Protein AF-A0A3S4IJG8-F1 (afdb_monomer_lite)

Structure (mmCIF, N/CA/C/O backbone):
data_AF-A0A3S4IJG8-F1
#
_entry.id   AF-A0A3S4IJG8-F1
#
loop_
_atom_site.group_PDB
_atom_site.id
_atom_site.type_symbol
_atom_site.label_atom_id
_atom_site.label_alt_id
_atom_site.label_comp_id
_atom_site.label_asym_id
_atom_site.label_entity_id
_atom_site.label_seq_id
_atom_site.pdbx_PDB_ins_code
_atom_site.Cartn_x
_atom_site.Cartn_y
_atom_site.Cartn_z
_atom_site.occupancy
_atom_site.B_iso_or_equiv
_atom_site.auth_seq_id
_atom_site.auth_comp_id
_atom_site.auth_asym_id
_atom_site.auth_atom_id
_atom_site.pdbx_PDB_model_num
ATOM 1 N N . MET A 1 1 ? -40.759 46.976 65.452 1.00 38.56 1 MET A N 1
ATOM 2 C CA . MET A 1 1 ? -39.706 46.634 64.475 1.00 38.56 1 MET A CA 1
ATOM 3 C C . MET A 1 1 ? -39.870 45.163 64.144 1.00 38.56 1 MET A C 1
ATOM 5 O O . MET A 1 1 ? -39.701 44.338 65.031 1.00 38.56 1 MET A O 1
ATOM 9 N N . THR A 1 2 ? -40.337 44.854 62.939 1.00 48.56 2 THR A N 1
ATOM 10 C CA . THR A 1 2 ? -40.521 43.489 62.426 1.00 48.56 2 THR A CA 1
ATOM 11 C C . THR A 1 2 ? -39.231 43.049 61.743 1.00 48.56 2 THR A C 1
ATOM 13 O O . THR A 1 2 ? -38.655 43.816 60.980 1.00 48.56 2 THR A O 1
ATOM 16 N N . VAL A 1 3 ? -38.746 41.854 62.076 1.00 58.44 3 VAL A N 1
ATOM 17 C CA . VAL A 1 3 ? -37.542 41.266 61.478 1.00 58.44 3 VAL A CA 1
ATOM 18 C C . VAL A 1 3 ? -37.984 40.430 60.281 1.00 58.44 3 VAL A C 1
ATOM 20 O O . VAL A 1 3 ? -38.671 39.424 60.453 1.00 58.44 3 VAL A O 1
ATOM 23 N N . ASP A 1 4 ? -37.616 40.870 59.081 1.00 48.78 4 ASP A N 1
ATOM 24 C CA . ASP A 1 4 ? -37.878 40.162 57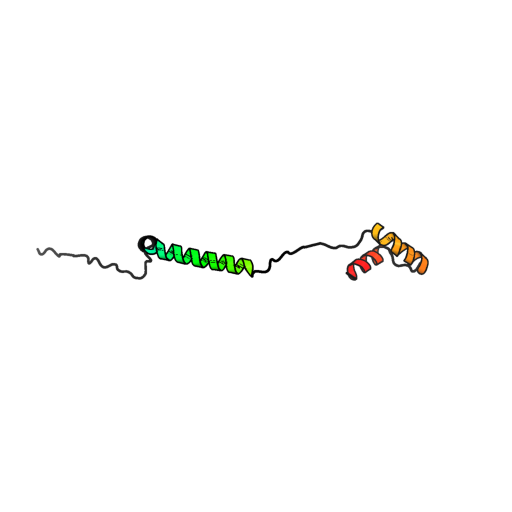.832 1.00 48.78 4 ASP A CA 1
ATOM 25 C C . ASP A 1 4 ? -37.019 38.892 57.751 1.00 48.78 4 ASP A C 1
ATOM 27 O O . ASP A 1 4 ? -35.789 38.926 57.824 1.00 48.78 4 ASP A O 1
ATOM 31 N N . SER A 1 5 ? -37.680 37.744 57.615 1.00 51.12 5 SER A N 1
ATOM 32 C CA . SER A 1 5 ? -37.047 36.434 57.470 1.00 51.12 5 SER A CA 1
ATOM 33 C C . SER A 1 5 ? -36.767 36.156 55.995 1.00 51.12 5 SER A C 1
ATOM 35 O O . SER A 1 5 ? -37.576 35.568 55.282 1.00 51.12 5 SER A O 1
ATOM 37 N N . ASN A 1 6 ? -35.591 36.576 55.527 1.00 53.81 6 ASN A N 1
ATOM 38 C CA . ASN A 1 6 ? -35.119 36.247 54.186 1.00 53.81 6 ASN A CA 1
ATOM 39 C C . ASN A 1 6 ? -34.599 34.800 54.166 1.00 53.81 6 ASN A C 1
ATOM 41 O O . ASN A 1 6 ? -33.414 34.531 54.358 1.00 53.81 6 ASN A O 1
ATOM 45 N N . THR A 1 7 ? -35.516 33.851 53.997 1.00 53.62 7 THR A N 1
ATOM 46 C CA . THR A 1 7 ? -35.182 32.461 53.681 1.00 53.62 7 THR A CA 1
ATOM 47 C C . THR A 1 7 ? -34.803 32.401 52.207 1.00 53.62 7 THR A C 1
ATOM 49 O O . THR A 1 7 ? -35.651 32.277 51.327 1.00 53.62 7 THR A O 1
ATOM 52 N N . SER A 1 8 ? -33.505 32.535 51.932 1.00 48.91 8 SER A N 1
ATOM 53 C CA . SER A 1 8 ? -32.930 32.288 50.615 1.00 48.91 8 SER A CA 1
ATOM 54 C C . SER A 1 8 ? -33.197 30.834 50.230 1.00 48.91 8 SER A C 1
ATOM 56 O O . SER A 1 8 ? -32.594 29.886 50.732 1.00 48.91 8 SER A O 1
ATOM 58 N N . SER A 1 9 ? -34.177 30.671 49.352 1.00 53.28 9 SER A N 1
ATOM 59 C CA . SER A 1 9 ? -34.583 29.418 48.742 1.00 53.28 9 SER A CA 1
ATOM 60 C C . SER A 1 9 ? -33.385 28.726 48.096 1.00 53.28 9 SER A C 1
ATOM 62 O O . SER A 1 9 ? -32.921 29.124 47.028 1.00 53.28 9 SER A O 1
ATOM 64 N N . GLY A 1 10 ? -32.910 27.657 48.732 1.00 55.69 10 GLY A N 1
ATOM 65 C CA . GLY A 1 10 ? -32.089 26.653 48.076 1.00 55.69 10 GLY A CA 1
ATOM 66 C C . GLY A 1 10 ? -32.908 25.978 46.980 1.00 55.69 10 GLY A C 1
ATOM 67 O O . GLY A 1 10 ? -33.795 25.177 47.274 1.00 55.69 10 GLY A O 1
ATOM 68 N N . ARG A 1 11 ? -32.644 26.323 45.717 1.00 55.19 11 ARG A N 1
ATOM 69 C CA . ARG A 1 11 ? -33.140 25.576 44.554 1.00 55.19 11 ARG A CA 1
ATOM 70 C C . ARG A 1 11 ? -32.369 25.934 43.277 1.00 55.19 11 ARG A C 1
ATOM 72 O O . ARG A 1 11 ? -32.960 26.363 42.297 1.00 55.19 11 ARG A O 1
ATOM 79 N N . GLY A 1 12 ? -31.054 25.744 43.290 1.00 46.81 12 GLY A N 1
ATOM 80 C CA . GLY A 1 12 ? -30.249 25.724 42.066 1.00 46.81 12 GLY A CA 1
ATOM 81 C C . GLY A 1 12 ? -30.197 24.308 41.499 1.00 46.81 12 GLY A C 1
ATOM 82 O O . GLY A 1 12 ? -29.195 23.628 41.661 1.00 46.81 12 GLY A O 1
ATOM 83 N N . ASN A 1 13 ? -31.295 23.839 40.904 1.00 58.12 13 ASN A N 1
ATOM 84 C CA . ASN A 1 13 ? -31.241 22.736 39.942 1.00 58.12 13 ASN A CA 1
ATOM 85 C C . ASN A 1 13 ? -31.120 23.385 38.561 1.00 58.12 13 ASN A C 1
ATOM 87 O O . ASN A 1 13 ? -32.105 23.428 37.827 1.00 58.12 13 ASN A O 1
ATOM 91 N N . ASP A 1 14 ? -29.961 23.968 38.256 1.00 56.88 14 ASP A N 1
ATOM 92 C CA . ASP A 1 14 ? -29.697 24.520 36.930 1.00 56.88 14 ASP A CA 1
ATOM 93 C C . ASP A 1 14 ? -29.362 23.357 35.981 1.00 56.88 14 ASP A C 1
ATOM 95 O O . ASP A 1 14 ? -28.323 22.718 36.148 1.00 56.88 14 ASP A O 1
ATOM 99 N N . PRO A 1 15 ? -30.203 23.055 34.976 1.00 60.28 15 PRO A N 1
ATOM 100 C CA . PRO A 1 15 ? -29.970 21.958 34.034 1.00 60.28 15 PRO A CA 1
ATOM 101 C C . PRO A 1 15 ? -28.799 22.208 33.061 1.00 60.28 15 PRO A C 1
ATOM 103 O O . PRO A 1 15 ? -28.555 21.382 32.185 1.00 60.28 15 PRO A O 1
ATOM 106 N N . GLU A 1 16 ? -28.083 23.332 33.187 1.00 57.88 16 GLU A N 1
ATOM 107 C CA . GLU A 1 16 ? -27.007 23.740 32.272 1.00 57.88 16 GLU A CA 1
ATOM 108 C C . GLU A 1 16 ? -25.589 23.400 32.757 1.00 57.88 16 GLU A C 1
ATOM 110 O O . GLU A 1 16 ? -24.639 23.521 31.984 1.00 57.88 16 GLU A O 1
ATOM 115 N N . GLN A 1 17 ? -25.413 22.938 33.999 1.00 58.75 17 GLN A N 1
ATOM 116 C CA . GLN A 1 17 ? -24.098 22.528 34.502 1.00 58.75 17 GLN A CA 1
ATOM 117 C C . GLN A 1 17 ? -24.019 21.003 34.616 1.00 58.75 17 GLN A C 1
ATOM 119 O O . GLN A 1 17 ? -24.628 20.393 35.489 1.00 58.75 17 GLN A O 1
ATOM 124 N N . ILE A 1 18 ? -23.249 20.385 33.715 1.00 68.81 18 ILE A N 1
ATOM 125 C CA . ILE A 1 18 ? -22.862 18.974 33.825 1.00 68.81 18 ILE A CA 1
ATOM 126 C C . ILE A 1 18 ? -21.960 18.815 35.056 1.00 68.81 18 ILE A C 1
ATOM 128 O O . ILE A 1 18 ? -20.839 19.327 35.079 1.00 68.81 18 ILE A O 1
ATOM 132 N N . ASP A 1 19 ? -22.435 18.089 36.068 1.00 78.44 19 ASP A N 1
ATOM 133 C CA . ASP A 1 19 ? -21.647 17.770 37.257 1.00 78.44 19 ASP A CA 1
ATOM 134 C C . ASP A 1 19 ? -20.716 16.573 36.982 1.00 78.44 19 ASP A C 1
ATOM 136 O O . ASP A 1 19 ? -21.133 1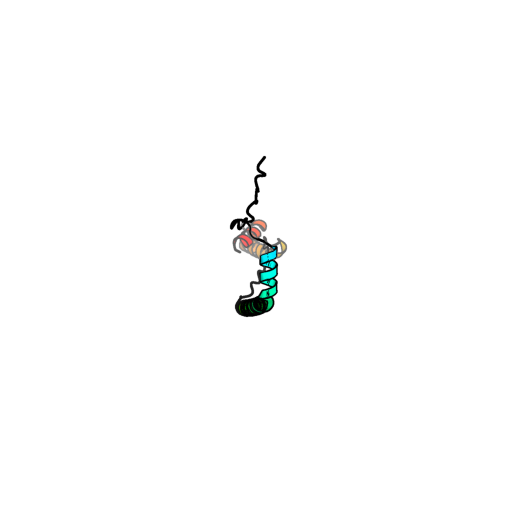5.419 36.834 1.00 78.44 19 ASP A O 1
ATOM 140 N N . LEU A 1 20 ? -19.414 16.858 36.894 1.00 83.44 20 LEU A N 1
ATOM 141 C CA . LEU A 1 20 ? -18.373 15.861 36.627 1.00 83.44 20 LEU A CA 1
ATOM 142 C C . LEU A 1 20 ? -18.254 14.823 37.755 1.00 83.44 20 LEU A C 1
ATOM 144 O O . LEU A 1 20 ? -17.884 13.676 37.493 1.00 83.44 20 LEU A O 1
ATOM 148 N N . ILE A 1 21 ? -18.562 15.203 39.001 1.00 79.69 21 ILE A N 1
ATOM 149 C CA . ILE A 1 21 ? -18.492 14.296 40.156 1.00 79.69 21 ILE A CA 1
ATOM 150 C C . ILE A 1 21 ? -19.656 13.307 40.117 1.00 79.69 21 ILE A C 1
ATOM 152 O O . ILE A 1 21 ? -19.461 12.114 40.371 1.00 79.69 21 ILE A O 1
ATOM 156 N N . GLU A 1 22 ? -20.849 13.770 39.745 1.00 75.31 22 GLU A N 1
ATOM 157 C CA . GLU A 1 22 ? -22.020 12.909 39.586 1.00 75.31 22 GLU A CA 1
ATOM 158 C C . GLU A 1 22 ? -21.807 11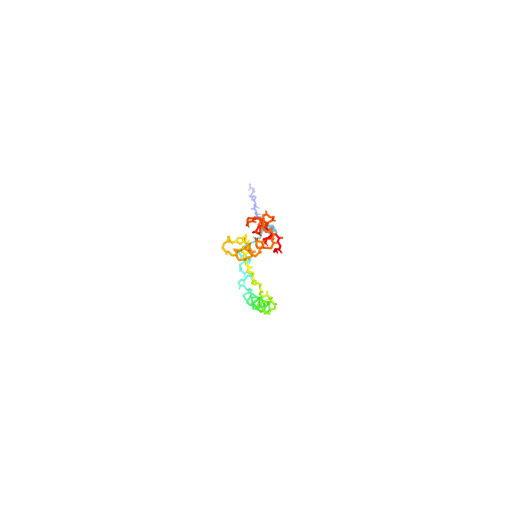.884 38.459 1.00 75.31 22 GLU A C 1
ATOM 160 O O . GLU A 1 22 ? -22.056 10.690 38.652 1.00 75.31 22 GLU A O 1
ATOM 165 N N . LEU A 1 23 ? -21.211 12.302 37.334 1.00 79.94 23 LEU A N 1
ATOM 166 C CA . LEU A 1 23 ? -20.798 11.394 36.257 1.00 79.94 23 LEU A CA 1
ATOM 167 C C . LEU A 1 23 ? -19.754 10.361 36.715 1.00 79.94 23 LEU A C 1
ATOM 169 O O . LEU A 1 23 ? -19.854 9.184 36.361 1.00 79.94 23 LEU A O 1
ATOM 173 N N . LEU A 1 24 ? -18.768 10.760 37.525 1.00 80.12 24 LEU A N 1
ATOM 174 C CA . LEU A 1 24 ? -17.754 9.846 38.061 1.00 80.12 24 LEU A CA 1
ATOM 175 C C . LEU A 1 24 ? -18.370 8.800 39.006 1.00 80.12 24 LEU A C 1
ATOM 177 O O . LEU A 1 24 ? -18.035 7.615 38.932 1.00 80.12 24 LEU A O 1
ATOM 181 N N . LEU A 1 25 ? -19.307 9.214 39.862 1.00 78.06 25 LEU A N 1
ATOM 182 C CA . LEU A 1 25 ? -20.064 8.322 40.747 1.00 78.06 25 LEU A CA 1
ATOM 183 C C . LEU A 1 25 ? -20.983 7.377 39.959 1.00 78.06 25 LEU A C 1
ATOM 185 O O . LEU A 1 25 ? -21.096 6.194 40.300 1.00 78.06 25 LEU A O 1
ATOM 189 N N . GLN A 1 26 ? -21.605 7.864 38.884 1.00 77.19 26 GLN A N 1
ATOM 190 C CA . GLN A 1 26 ? -22.424 7.062 37.975 1.00 77.19 26 GLN A CA 1
ATOM 191 C C . GLN A 1 26 ? -21.582 6.000 37.253 1.00 77.19 26 GLN A C 1
ATOM 193 O O . GLN A 1 26 ? -21.990 4.837 37.176 1.00 77.19 26 GLN A O 1
ATOM 198 N N . LEU A 1 27 ? -20.372 6.361 36.819 1.00 80.94 27 LEU A N 1
ATOM 199 C CA . LEU A 1 27 ? -19.395 5.436 36.247 1.00 80.94 27 LEU A CA 1
ATOM 200 C C . LEU A 1 27 ? -18.936 4.394 37.286 1.00 80.94 27 LEU A C 1
ATOM 202 O O . LEU A 1 27 ? -18.891 3.198 37.000 1.00 80.94 27 LEU A O 1
ATOM 206 N N . TRP A 1 28 ? -18.679 4.812 38.529 1.00 80.62 28 TRP A N 1
ATOM 207 C CA . TRP A 1 28 ? -18.246 3.914 39.605 1.00 80.62 28 TRP A CA 1
ATOM 208 C C . TRP A 1 28 ? -19.327 2.901 40.022 1.00 80.62 28 TRP A C 1
ATOM 210 O O . TRP A 1 28 ? -19.028 1.720 40.236 1.00 80.62 28 TRP A O 1
ATOM 220 N N . ARG A 1 29 ? -20.604 3.312 40.061 1.00 76.50 29 ARG A N 1
ATOM 221 C CA . ARG A 1 29 ? -21.746 2.393 40.247 1.00 76.50 29 ARG A CA 1
ATOM 222 C C . ARG A 1 29 ? -21.947 1.464 39.049 1.00 76.50 29 ARG A C 1
ATOM 224 O O . ARG A 1 29 ? -22.336 0.313 39.237 1.00 76.50 29 ARG A O 1
ATOM 231 N N . GLY A 1 30 ? -21.645 1.936 37.842 1.00 82.88 30 GLY A N 1
ATOM 232 C CA . GLY A 1 30 ? -21.762 1.198 36.583 1.00 82.88 30 GLY A CA 1
ATOM 233 C C . GLY A 1 30 ? -20.616 0.229 36.275 1.00 82.88 30 GLY A C 1
ATOM 234 O O . GLY A 1 30 ? -20.545 -0.277 35.162 1.00 82.88 30 GLY A O 1
ATOM 235 N N . LYS A 1 31 ? -19.715 -0.080 37.216 1.00 82.88 31 LYS A N 1
ATOM 236 C CA . LYS A 1 31 ? -18.520 -0.913 36.953 1.00 82.88 31 LYS A CA 1
ATOM 237 C C . LYS A 1 31 ? -18.783 -2.195 36.145 1.00 82.88 31 LYS A C 1
ATOM 239 O O . LYS A 1 31 ? -17.999 -2.528 35.264 1.00 82.88 31 LYS A O 1
ATOM 244 N N . MET A 1 32 ? -19.902 -2.883 36.383 1.00 85.69 32 MET A N 1
ATOM 245 C CA . MET A 1 32 ? -20.251 -4.105 35.644 1.00 85.69 32 MET A CA 1
ATOM 246 C C . MET A 1 32 ? -20.655 -3.821 34.194 1.00 85.69 32 MET A C 1
ATOM 248 O O . MET A 1 32 ? -20.258 -4.565 33.303 1.00 85.69 32 MET A O 1
ATOM 252 N N . THR A 1 33 ? -21.401 -2.742 33.932 1.00 87.19 33 THR A N 1
ATOM 253 C CA . THR A 1 33 ? -21.778 -2.369 32.561 1.00 87.19 33 THR A CA 1
ATOM 254 C C . THR A 1 33 ? -20.561 -1.910 31.765 1.00 87.19 33 THR A C 1
ATOM 256 O O . THR A 1 33 ? -20.441 -2.265 30.597 1.00 87.19 33 THR A O 1
ATOM 259 N N . ILE A 1 34 ? -19.616 -1.217 32.409 1.00 87.69 34 ILE A N 1
ATOM 260 C CA . ILE A 1 34 ? -18.333 -0.833 31.804 1.00 87.69 34 ILE A CA 1
ATOM 261 C C . ILE A 1 34 ? -17.527 -2.072 31.426 1.00 87.69 34 ILE A C 1
ATOM 263 O O . ILE A 1 34 ? -17.071 -2.174 30.294 1.00 87.69 34 ILE A O 1
ATOM 267 N N . ILE A 1 35 ? -17.382 -3.033 32.343 1.00 91.31 35 ILE A N 1
ATOM 268 C CA . ILE A 1 35 ? -16.636 -4.269 32.075 1.00 91.31 35 ILE A CA 1
ATOM 269 C C . ILE A 1 35 ? -17.255 -5.023 30.893 1.00 91.31 35 ILE A C 1
ATOM 271 O O . ILE A 1 35 ? -16.537 -5.421 29.980 1.00 91.31 35 ILE A O 1
ATOM 275 N N . VAL A 1 36 ? -18.582 -5.170 30.862 1.00 93.50 36 VAL A N 1
ATOM 276 C CA . VAL A 1 36 ? -19.279 -5.834 29.749 1.00 93.50 36 VAL A CA 1
ATOM 277 C C . VAL A 1 36 ? -19.080 -5.076 28.434 1.00 93.50 36 VAL A C 1
ATOM 279 O O . VAL A 1 36 ? -18.759 -5.694 27.421 1.00 93.50 36 VAL A O 1
ATOM 282 N N . ALA A 1 37 ? -19.211 -3.748 28.439 1.00 93.12 37 ALA A N 1
ATOM 283 C CA . ALA A 1 37 ? -18.998 -2.926 27.251 1.00 93.12 37 ALA A CA 1
ATOM 284 C C . ALA A 1 37 ? -17.558 -3.042 26.722 1.00 93.12 37 ALA A C 1
ATOM 286 O O . ALA A 1 37 ? -17.357 -3.189 25.517 1.00 93.12 37 ALA A O 1
ATOM 287 N N . VAL A 1 38 ? -16.564 -3.047 27.616 1.00 94.81 38 VAL A N 1
ATOM 288 C CA . VAL A 1 38 ? -15.149 -3.247 27.268 1.00 94.81 38 VAL A CA 1
ATOM 289 C C . VAL A 1 38 ? -14.929 -4.629 26.655 1.00 94.81 38 VAL A C 1
ATOM 291 O O . VAL A 1 38 ? -14.274 -4.733 25.622 1.00 94.81 38 VAL A O 1
ATOM 294 N N . ILE A 1 39 ? -15.511 -5.686 27.230 1.00 96.88 39 ILE A N 1
ATOM 295 C CA . ILE A 1 39 ? -15.408 -7.045 26.678 1.00 96.88 39 ILE A CA 1
ATOM 296 C C . ILE A 1 39 ? -16.002 -7.102 25.265 1.00 96.88 39 ILE A C 1
ATOM 298 O O . ILE A 1 39 ? -15.365 -7.637 24.359 1.00 96.88 39 ILE A O 1
ATOM 302 N N . ILE A 1 40 ? -17.182 -6.515 25.050 1.00 97.12 40 ILE A N 1
ATOM 303 C CA . ILE A 1 40 ? -17.816 -6.461 23.724 1.00 97.12 40 ILE A CA 1
ATOM 304 C C . ILE A 1 40 ? -16.928 -5.698 22.731 1.00 97.12 40 ILE A C 1
ATOM 306 O O . ILE A 1 40 ? -16.711 -6.174 21.618 1.00 97.12 40 ILE A O 1
ATOM 310 N N . ALA A 1 41 ? -16.370 -4.553 23.130 1.00 96.19 41 ALA A N 1
ATOM 311 C CA . ALA A 1 41 ? -15.473 -3.771 22.283 1.00 96.19 41 ALA A CA 1
ATOM 312 C C . ALA A 1 41 ? -14.204 -4.553 21.901 1.00 96.19 41 ALA A C 1
ATOM 314 O O . ALA A 1 41 ? -13.801 -4.529 20.738 1.00 96.19 41 ALA A O 1
ATOM 315 N N . ILE A 1 42 ? -13.610 -5.293 22.844 1.00 97.25 42 ILE A N 1
ATOM 316 C CA . ILE A 1 42 ? -12.447 -6.155 22.581 1.00 97.25 42 ILE A CA 1
ATOM 317 C C . ILE A 1 42 ? -12.814 -7.270 21.597 1.00 97.25 42 ILE A C 1
ATOM 319 O O . ILE A 1 42 ? -12.078 -7.496 20.638 1.00 97.25 42 ILE A O 1
ATOM 323 N N . LEU A 1 43 ? -13.955 -7.941 21.786 1.00 97.25 43 LEU A N 1
ATOM 324 C CA . LEU A 1 43 ? -14.416 -8.990 20.871 1.00 97.25 43 LEU A CA 1
ATOM 325 C C . LEU A 1 43 ? -14.613 -8.457 19.447 1.00 97.25 43 LEU A C 1
ATOM 327 O O . LEU A 1 43 ? -14.186 -9.099 18.488 1.00 97.25 43 LEU A O 1
ATOM 331 N N . LEU A 1 44 ? -15.205 -7.268 19.304 1.00 96.31 44 LEU A N 1
ATOM 332 C CA . LEU A 1 44 ? -15.363 -6.609 18.007 1.00 96.31 44 LEU A CA 1
ATOM 333 C C . LEU A 1 44 ? -14.016 -6.227 17.385 1.00 96.31 44 LEU A C 1
ATOM 335 O O . LEU A 1 44 ? -13.825 -6.438 16.190 1.00 96.31 44 LEU A O 1
ATOM 339 N N . ALA A 1 45 ? -13.072 -5.710 18.174 1.00 95.12 45 ALA A N 1
ATOM 340 C CA . ALA A 1 45 ? -11.741 -5.348 17.694 1.00 95.12 45 ALA A CA 1
ATOM 341 C C . ALA A 1 45 ? -10.961 -6.570 17.187 1.00 95.12 45 ALA A C 1
ATOM 343 O O . ALA A 1 45 ? -10.391 -6.529 16.098 1.00 95.12 45 ALA A O 1
ATOM 344 N N . VAL A 1 46 ? -10.982 -7.676 17.940 1.00 95.56 46 VAL A N 1
ATOM 345 C CA . VAL A 1 46 ? -10.357 -8.942 17.527 1.00 95.56 46 VAL A CA 1
ATOM 346 C C . VAL A 1 46 ? -11.040 -9.495 16.276 1.00 95.56 46 VAL A C 1
ATOM 348 O O . VAL A 1 46 ? -10.358 -9.864 15.323 1.00 95.56 46 VAL A O 1
ATOM 351 N N . GLY A 1 47 ? -12.376 -9.496 16.233 1.00 95.06 47 GLY A N 1
ATOM 352 C CA . GLY A 1 47 ? -13.126 -9.903 15.042 1.00 95.06 47 GLY A CA 1
ATOM 353 C C . GLY A 1 47 ? -12.776 -9.062 13.811 1.00 95.06 47 GLY A C 1
ATOM 354 O O . GLY A 1 47 ? -12.594 -9.605 12.723 1.00 95.06 47 GLY A O 1
ATOM 355 N N . TYR A 1 48 ? -12.608 -7.750 13.983 1.00 94.00 48 TYR A N 1
ATOM 356 C CA . TYR A 1 48 ? -12.191 -6.848 12.914 1.00 94.00 48 TYR A CA 1
ATOM 357 C C . TYR A 1 48 ? -10.770 -7.144 12.423 1.00 94.00 48 TYR A C 1
ATOM 359 O O . TYR A 1 48 ? -10.565 -7.240 11.216 1.00 94.00 48 TYR A O 1
ATOM 367 N N . LEU A 1 49 ? -9.808 -7.348 13.330 1.00 91.25 49 LEU A N 1
ATOM 368 C CA . LEU A 1 49 ? -8.421 -7.709 12.998 1.00 91.25 49 LEU A CA 1
ATOM 369 C C . LEU A 1 49 ? -8.327 -8.969 12.124 1.00 91.25 49 LEU A C 1
ATOM 371 O O . LEU A 1 49 ? -7.499 -9.013 11.223 1.00 91.25 49 LEU A O 1
ATOM 375 N N . MET A 1 50 ? -9.200 -9.957 12.339 1.00 87.94 50 MET A N 1
ATOM 376 C CA . MET A 1 50 ? -9.223 -11.199 11.550 1.00 87.94 50 MET A CA 1
ATOM 377 C C . MET A 1 50 ? -9.721 -11.001 10.107 1.00 87.94 50 MET A C 1
ATOM 379 O O . MET A 1 50 ? -9.404 -11.799 9.229 1.00 87.94 50 MET A O 1
ATOM 383 N N . ILE A 1 51 ? -10.530 -9.966 9.857 1.00 88.69 51 ILE A N 1
ATOM 384 C CA . ILE A 1 51 ? -11.131 -9.676 8.542 1.00 88.69 51 ILE A CA 1
ATOM 385 C C . ILE A 1 51 ? -10.340 -8.587 7.807 1.00 88.69 51 ILE A C 1
ATOM 387 O O . ILE A 1 51 ? -10.296 -8.559 6.572 1.00 88.69 51 ILE A O 1
ATOM 391 N N . ALA A 1 52 ? -9.736 -7.668 8.559 1.00 88.50 52 ALA A N 1
ATOM 392 C CA . ALA A 1 52 ? -8.966 -6.561 8.032 1.00 88.50 52 ALA A CA 1
ATOM 393 C C . ALA A 1 52 ? -7.769 -7.097 7.244 1.00 88.50 52 ALA A C 1
ATOM 395 O O . ALA A 1 52 ? -6.812 -7.631 7.795 1.00 88.50 52 ALA A O 1
ATOM 396 N N . LYS A 1 53 ? -7.822 -6.936 5.921 1.00 78.19 53 LYS A N 1
ATOM 397 C CA . LYS A 1 53 ? -6.698 -7.280 5.054 1.00 78.19 53 LYS A CA 1
ATOM 398 C C . LYS A 1 53 ? -5.504 -6.408 5.420 1.00 78.19 53 LYS A C 1
ATOM 400 O O . LYS A 1 53 ? -5.593 -5.179 5.347 1.00 78.19 53 LYS A O 1
ATOM 405 N N . GLU A 1 54 ? -4.397 -7.049 5.769 1.00 81.69 54 GLU A N 1
ATOM 406 C CA . GLU A 1 54 ? -3.126 -6.371 5.986 1.00 81.69 54 GLU A CA 1
ATOM 407 C C . GLU A 1 54 ? -2.718 -5.624 4.713 1.00 81.69 54 GLU A C 1
ATOM 409 O O . GLU A 1 54 ? -2.772 -6.164 3.603 1.00 81.69 54 GLU A O 1
ATOM 414 N N . LYS A 1 55 ? -2.331 -4.357 4.866 1.00 80.69 55 LYS A N 1
ATOM 415 C CA . LYS A 1 55 ? -1.825 -3.539 3.764 1.00 80.69 55 LYS A CA 1
ATOM 416 C C . LYS A 1 55 ? -0.331 -3.336 3.959 1.00 80.69 55 LYS A C 1
ATOM 418 O O . LYS A 1 55 ? 0.081 -2.523 4.780 1.00 80.69 55 LYS A O 1
ATOM 423 N N . TRP A 1 56 ? 0.459 -4.064 3.179 1.00 84.56 56 TRP A N 1
ATOM 424 C CA . TRP A 1 56 ? 1.902 -3.876 3.083 1.00 84.56 56 TRP A CA 1
ATOM 425 C C . TRP A 1 56 ? 2.199 -3.043 1.836 1.00 84.56 56 TRP A C 1
ATOM 427 O O . TRP A 1 56 ? 2.016 -3.514 0.714 1.00 84.56 56 TRP A O 1
ATOM 437 N N . THR A 1 57 ? 2.624 -1.794 2.022 1.00 87.00 57 THR A N 1
ATOM 438 C CA . THR A 1 57 ? 3.022 -0.918 0.912 1.00 87.00 57 THR A CA 1
ATOM 439 C C . THR A 1 57 ? 4.541 -0.935 0.790 1.00 87.00 57 THR A C 1
ATOM 441 O O . THR A 1 57 ? 5.236 -0.527 1.718 1.00 87.00 57 THR A O 1
ATOM 444 N N . SER A 1 58 ? 5.056 -1.395 -0.351 1.00 85.62 58 SER A N 1
ATOM 445 C CA . SER A 1 58 ? 6.474 -1.282 -0.698 1.00 85.62 58 SER A CA 1
ATOM 446 C C . SER A 1 58 ? 6.657 -0.135 -1.687 1.00 85.62 58 SER A C 1
ATOM 448 O O . SER A 1 58 ? 6.029 -0.126 -2.745 1.00 85.62 58 SER A O 1
ATOM 450 N N . THR A 1 59 ? 7.498 0.835 -1.333 1.00 85.62 59 THR A N 1
ATOM 451 C CA . THR A 1 59 ? 7.841 1.967 -2.199 1.00 85.62 59 THR A CA 1
ATOM 452 C C . THR A 1 59 ? 9.266 1.786 -2.697 1.00 85.62 59 THR A C 1
ATOM 454 O O . THR A 1 59 ? 10.191 1.666 -1.897 1.00 85.62 59 THR A O 1
ATOM 457 N N . ALA A 1 60 ? 9.447 1.810 -4.015 1.00 86.38 60 ALA A N 1
ATOM 458 C CA . ALA A 1 60 ? 10.753 1.832 -4.656 1.00 86.38 60 ALA A CA 1
ATOM 459 C C . ALA A 1 60 ? 10.843 3.046 -5.583 1.00 86.38 60 ALA A C 1
ATOM 461 O O . ALA A 1 60 ? 9.866 3.411 -6.235 1.00 86.38 60 ALA A O 1
ATOM 462 N N . ILE A 1 61 ? 12.019 3.669 -5.635 1.00 82.81 61 ILE A N 1
ATOM 463 C CA . ILE A 1 61 ? 12.312 4.762 -6.563 1.00 82.81 61 ILE A CA 1
ATOM 464 C C . ILE A 1 61 ? 13.114 4.165 -7.714 1.00 82.81 61 ILE A C 1
ATOM 466 O O . ILE A 1 61 ? 14.218 3.666 -7.505 1.00 82.81 61 ILE A O 1
ATOM 470 N N . ILE A 1 62 ? 12.550 4.212 -8.919 1.00 86.06 62 ILE A N 1
ATOM 471 C CA . ILE A 1 62 ? 13.244 3.840 -10.153 1.00 86.06 62 ILE A CA 1
ATOM 472 C C . ILE A 1 62 ? 13.764 5.102 -10.841 1.00 86.06 62 ILE A C 1
ATOM 474 O O . ILE A 1 62 ? 13.105 6.140 -10.844 1.00 86.06 62 ILE A O 1
ATOM 478 N N . THR A 1 63 ? 14.967 5.019 -11.398 1.00 87.00 63 THR A N 1
ATOM 479 C CA . THR A 1 63 ? 15.602 6.109 -12.141 1.00 87.00 63 THR A CA 1
ATOM 480 C C . THR A 1 63 ? 16.246 5.563 -13.407 1.00 87.00 63 THR A C 1
ATOM 482 O O . THR A 1 63 ? 16.283 4.354 -13.640 1.00 87.00 63 THR A O 1
ATOM 485 N N . GLN A 1 64 ? 16.733 6.474 -14.236 1.00 87.06 64 GLN A N 1
ATOM 486 C CA . GLN A 1 64 ? 17.449 6.166 -15.456 1.00 87.06 64 GLN A CA 1
ATOM 487 C C . GLN A 1 64 ? 18.628 5.202 -15.188 1.00 87.06 64 GLN A C 1
ATOM 489 O O . GLN A 1 64 ? 19.371 5.418 -14.228 1.00 87.06 64 GLN A O 1
ATOM 494 N N . PRO A 1 65 ? 18.808 4.143 -16.006 1.00 87.44 65 PRO A N 1
ATOM 495 C CA . PRO A 1 65 ? 19.896 3.188 -15.813 1.00 87.44 65 PRO A CA 1
ATOM 496 C C . PRO A 1 65 ? 21.255 3.857 -16.006 1.00 87.44 65 PRO A C 1
ATOM 498 O O . PRO A 1 65 ? 21.385 4.788 -16.801 1.00 87.44 65 PRO A O 1
ATOM 501 N N . ASP A 1 66 ? 22.279 3.354 -15.324 1.00 89.81 66 ASP A N 1
ATOM 502 C CA . ASP A 1 66 ? 23.648 3.841 -15.498 1.00 89.81 66 ASP A CA 1
ATOM 503 C C . ASP A 1 66 ? 24.203 3.495 -16.896 1.00 89.81 66 ASP A C 1
ATOM 505 O O . ASP A 1 66 ? 23.776 2.530 -17.539 1.00 89.81 66 ASP A O 1
ATOM 509 N N . ALA A 1 67 ? 25.187 4.265 -17.369 1.00 87.00 67 ALA A N 1
ATOM 510 C CA . ALA A 1 67 ? 25.799 4.075 -18.683 1.00 87.00 67 ALA A CA 1
ATOM 511 C C . ALA A 1 67 ? 26.391 2.663 -18.846 1.00 87.00 67 ALA A C 1
ATOM 513 O O . ALA A 1 67 ? 26.284 2.069 -19.921 1.00 87.00 67 ALA A O 1
ATOM 514 N N . ALA A 1 68 ? 26.947 2.081 -17.775 1.00 88.50 68 ALA A N 1
ATOM 515 C CA . ALA A 1 68 ? 27.470 0.717 -17.805 1.00 88.50 68 ALA A CA 1
ATOM 516 C C . ALA A 1 68 ? 26.367 -0.337 -18.012 1.00 88.50 68 ALA A C 1
ATOM 518 O O . ALA A 1 68 ? 26.592 -1.345 -18.680 1.00 88.50 68 ALA A O 1
ATOM 519 N N . GLN A 1 69 ? 25.158 -0.094 -17.496 1.00 89.56 69 GLN A N 1
ATOM 520 C CA . GLN A 1 69 ? 24.033 -1.031 -17.597 1.00 89.56 69 GLN A CA 1
ATOM 521 C C . GLN A 1 69 ? 23.458 -1.104 -19.018 1.00 89.56 69 GLN A C 1
ATOM 523 O O . GLN A 1 69 ? 22.957 -2.149 -19.427 1.00 89.56 69 GLN A O 1
ATOM 528 N N . VAL A 1 70 ? 23.571 -0.022 -19.796 1.00 90.81 70 VAL A N 1
ATOM 529 C CA . VAL A 1 70 ? 23.119 0.034 -21.198 1.00 90.81 70 VAL A CA 1
ATOM 530 C C . VAL A 1 70 ? 24.260 -0.092 -22.214 1.00 90.81 70 VAL A C 1
ATOM 532 O O . VAL A 1 70 ? 24.020 0.017 -23.419 1.00 90.81 70 VAL A O 1
ATOM 535 N N . ALA A 1 71 ? 25.495 -0.343 -21.771 1.00 89.69 71 ALA A N 1
ATOM 536 C CA . ALA A 1 71 ? 26.675 -0.374 -22.636 1.00 89.69 71 ALA A CA 1
ATOM 537 C C . ALA A 1 71 ? 26.571 -1.445 -23.733 1.00 89.69 71 ALA A C 1
ATOM 539 O O . ALA A 1 71 ? 26.791 -1.156 -24.907 1.00 89.69 71 ALA A O 1
ATOM 540 N N . THR A 1 72 ? 26.161 -2.667 -23.380 1.00 92.38 72 THR A N 1
ATOM 541 C CA . THR A 1 72 ? 26.001 -3.772 -24.342 1.00 92.38 72 THR A CA 1
ATOM 542 C C . THR A 1 72 ? 24.936 -3.462 -25.396 1.00 92.38 72 THR A C 1
ATOM 544 O O . THR A 1 72 ? 25.153 -3.701 -26.582 1.00 92.38 72 THR A O 1
ATOM 547 N N . TYR A 1 73 ? 23.807 -2.877 -24.984 1.00 91.06 73 TYR A N 1
ATOM 548 C CA . TYR A 1 73 ? 22.729 -2.491 -25.898 1.00 91.06 73 TYR A CA 1
ATOM 549 C C . TYR A 1 73 ? 23.149 -1.335 -26.816 1.00 91.06 73 TYR A C 1
ATOM 551 O O . TYR A 1 73 ? 22.933 -1.386 -28.024 1.00 91.06 73 TYR A O 1
ATOM 559 N N . THR A 1 74 ? 23.828 -0.329 -26.262 1.00 91.12 74 THR A N 1
ATOM 560 C CA . THR A 1 74 ? 24.359 0.808 -27.027 1.00 91.12 74 THR A CA 1
ATOM 561 C C . THR A 1 74 ? 25.404 0.342 -28.044 1.00 91.12 74 THR A C 1
ATOM 563 O O . THR A 1 74 ? 25.372 0.765 -29.194 1.00 91.12 74 THR A O 1
ATOM 566 N N . ASN A 1 75 ? 26.273 -0.605 -27.677 1.00 92.31 75 ASN A N 1
ATOM 567 C CA . ASN A 1 75 ? 27.238 -1.200 -28.603 1.00 92.31 75 ASN A CA 1
ATOM 568 C C . ASN A 1 75 ? 26.558 -1.964 -29.744 1.00 92.31 75 ASN A C 1
ATOM 570 O O . ASN A 1 75 ? 26.967 -1.821 -30.893 1.00 92.31 75 ASN A O 1
ATOM 574 N N . ALA A 1 76 ? 25.499 -2.724 -29.462 1.00 93.31 76 ALA A N 1
ATOM 575 C CA . ALA A 1 76 ? 24.731 -3.389 -30.513 1.00 93.31 76 ALA A CA 1
ATOM 576 C C . ALA A 1 76 ? 24.097 -2.376 -31.486 1.00 93.31 76 ALA A C 1
ATOM 578 O O . ALA A 1 76 ? 24.168 -2.562 -32.699 1.00 93.31 76 ALA A O 1
ATOM 579 N N . LEU A 1 77 ? 23.544 -1.267 -30.978 1.00 92.56 77 LEU A N 1
ATOM 580 C CA . LEU A 1 77 ? 23.021 -0.187 -31.821 1.00 92.56 77 LEU A CA 1
ATOM 581 C C . LEU A 1 77 ? 24.117 0.483 -32.656 1.00 92.56 77 LEU A C 1
ATOM 583 O O . LEU A 1 77 ? 23.895 0.754 -33.832 1.00 92.56 77 LEU A O 1
ATOM 587 N N . ASN A 1 78 ? 25.303 0.693 -32.087 1.00 92.38 78 ASN A N 1
ATOM 588 C CA . ASN A 1 78 ? 26.449 1.234 -32.819 1.00 92.38 78 ASN A CA 1
ATOM 589 C C . ASN A 1 78 ? 26.878 0.318 -33.974 1.00 92.38 78 ASN A C 1
ATOM 591 O O . ASN A 1 78 ? 27.219 0.809 -35.046 1.00 92.38 78 ASN A O 1
ATOM 595 N N . VAL A 1 79 ? 26.815 -1.004 -33.795 1.00 94.19 79 VAL A N 1
ATOM 596 C CA . VAL A 1 79 ? 27.106 -1.970 -34.867 1.00 94.19 79 VAL A CA 1
ATOM 597 C C . VAL A 1 79 ? 26.033 -1.944 -35.962 1.00 94.19 79 VAL A C 1
ATOM 599 O O . VAL A 1 79 ? 26.366 -2.038 -37.140 1.00 94.19 79 VAL A O 1
ATOM 602 N N . LEU A 1 80 ? 24.756 -1.800 -35.596 1.00 93.00 80 LEU A N 1
ATOM 603 C CA . LEU A 1 80 ? 23.636 -1.829 -36.546 1.00 93.00 80 LEU A CA 1
ATOM 604 C C . LEU A 1 80 ? 23.451 -0.517 -37.320 1.00 93.00 80 LEU A C 1
ATOM 606 O O . LEU A 1 80 ? 23.118 -0.544 -38.502 1.00 93.00 80 LEU A O 1
ATOM 610 N N . TYR A 1 81 ? 23.641 0.623 -36.657 1.00 92.25 81 TYR A N 1
ATOM 611 C CA . TYR A 1 81 ? 23.308 1.945 -37.194 1.00 92.25 81 TYR A CA 1
ATOM 612 C C . TYR A 1 81 ? 24.537 2.821 -37.474 1.00 92.25 81 TYR A C 1
ATOM 614 O O . TYR A 1 81 ? 24.399 3.883 -38.087 1.00 92.25 81 TYR A O 1
ATOM 622 N N . GLY A 1 82 ? 25.738 2.397 -37.063 1.00 88.94 82 GLY A N 1
ATOM 623 C CA . GLY A 1 82 ? 26.979 3.135 -37.294 1.00 88.94 82 GLY A CA 1
ATOM 624 C C . GLY A 1 82 ? 26.893 4.573 -36.777 1.00 88.94 82 GLY A C 1
ATOM 625 O O . GLY A 1 82 ? 26.528 4.812 -35.630 1.00 88.94 82 GLY A O 1
ATOM 626 N N . GLY A 1 83 ? 27.179 5.549 -37.643 1.00 87.50 83 GLY A N 1
ATOM 627 C CA . GLY A 1 83 ? 27.109 6.979 -37.306 1.00 87.50 83 GLY A CA 1
ATOM 628 C C . GLY A 1 83 ? 25.703 7.522 -37.011 1.00 87.50 83 GLY A C 1
ATOM 629 O O . GLY A 1 83 ? 25.591 8.631 -36.499 1.00 87.50 83 GLY A O 1
ATOM 630 N N . ASN A 1 84 ? 24.646 6.755 -37.303 1.00 89.56 84 ASN A N 1
ATOM 631 C CA . ASN A 1 84 ? 23.256 7.117 -37.006 1.00 89.56 84 ASN A CA 1
ATOM 632 C C . ASN A 1 84 ? 22.744 6.475 -35.705 1.00 89.56 84 ASN A C 1
ATOM 634 O O . ASN A 1 84 ? 21.547 6.530 -35.420 1.00 89.56 84 ASN A O 1
ATOM 638 N N . ALA A 1 85 ? 23.617 5.814 -34.940 1.00 91.06 85 ALA A N 1
ATOM 639 C CA . ALA A 1 85 ? 23.230 5.191 -33.686 1.00 91.06 85 ALA A CA 1
ATOM 640 C C . ALA A 1 85 ? 22.828 6.247 -32.633 1.00 91.06 85 ALA A C 1
ATOM 642 O O . ALA A 1 85 ? 23.497 7.279 -32.511 1.00 91.06 85 ALA A O 1
ATOM 643 N N . PRO A 1 86 ? 21.759 5.998 -31.851 1.00 89.62 86 PRO A N 1
ATOM 644 C CA . PRO A 1 86 ? 21.352 6.883 -30.765 1.00 89.62 86 PRO A CA 1
ATOM 645 C C . PRO A 1 86 ? 22.462 7.057 -29.729 1.00 89.62 86 PRO A C 1
ATOM 647 O O . PRO A 1 86 ? 23.177 6.105 -29.399 1.00 89.62 86 PRO A O 1
ATOM 650 N N . LYS A 1 87 ? 22.577 8.259 -29.159 1.00 91.00 87 LYS A N 1
ATOM 651 C CA . LYS A 1 87 ? 23.557 8.518 -28.095 1.00 91.00 87 LYS A CA 1
ATOM 652 C C . LYS A 1 87 ? 23.187 7.751 -26.829 1.00 91.00 87 LYS A C 1
ATOM 654 O O . LYS A 1 87 ? 22.012 7.535 -26.542 1.00 91.00 87 LYS A O 1
ATOM 659 N N . ILE A 1 88 ? 24.181 7.419 -26.004 1.00 89.38 88 ILE A N 1
ATOM 660 C CA . ILE A 1 88 ? 23.945 6.669 -24.760 1.00 89.38 88 ILE A CA 1
ATOM 661 C C . ILE A 1 88 ? 22.943 7.367 -23.824 1.00 89.38 88 ILE A C 1
ATOM 663 O O . ILE A 1 88 ? 22.069 6.710 -23.272 1.00 89.38 88 ILE A O 1
ATOM 667 N N . SER A 1 89 ? 22.968 8.700 -23.748 1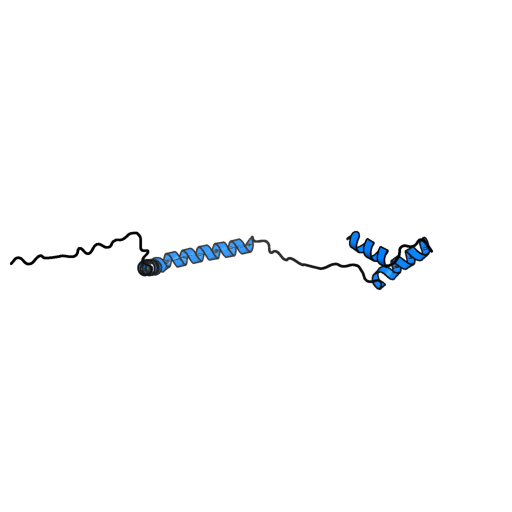.00 89.69 89 SER A N 1
ATOM 668 C CA . SER A 1 89 ? 22.003 9.492 -22.974 1.00 89.69 89 SER A CA 1
ATOM 669 C C . SER A 1 89 ? 20.570 9.380 -23.503 1.00 89.69 89 SER A C 1
ATOM 671 O O . SER A 1 89 ? 19.615 9.376 -22.732 1.00 89.69 89 SER A O 1
ATOM 673 N N . GLU A 1 90 ? 20.404 9.275 -24.823 1.00 89.50 90 GLU A N 1
ATOM 674 C CA . GLU A 1 90 ? 19.097 9.084 -25.460 1.00 89.50 90 GLU A CA 1
ATOM 675 C C . GLU A 1 90 ? 18.592 7.663 -25.218 1.00 89.50 90 GLU A C 1
ATOM 677 O O . GLU A 1 90 ? 17.413 7.464 -24.941 1.00 89.50 90 GLU A O 1
ATOM 682 N N . VAL A 1 91 ? 19.482 6.667 -25.261 1.00 90.06 91 VAL A N 1
ATOM 683 C CA . VAL A 1 91 ? 19.162 5.281 -24.896 1.00 90.06 91 VAL A CA 1
ATOM 684 C C . VAL A 1 91 ? 18.680 5.221 -23.447 1.00 90.06 91 VAL A C 1
ATOM 686 O O . VAL A 1 91 ? 17.599 4.700 -23.184 1.00 90.06 91 VAL A O 1
ATOM 689 N N . GLN A 1 92 ? 19.429 5.810 -22.518 1.00 91.56 92 GLN A N 1
ATOM 690 C CA . GLN A 1 92 ? 19.069 5.885 -21.106 1.00 91.56 92 GLN A CA 1
ATOM 691 C C . GLN A 1 92 ? 17.711 6.594 -20.887 1.00 91.56 92 GLN A C 1
ATOM 693 O O . GLN A 1 92 ? 16.859 6.088 -20.152 1.00 91.56 92 GLN A O 1
ATOM 698 N N . ALA A 1 93 ? 17.460 7.721 -21.565 1.00 89.75 93 ALA A N 1
ATOM 699 C CA . ALA A 1 93 ? 16.190 8.457 -21.488 1.00 89.75 93 ALA A CA 1
ATOM 700 C C . ALA A 1 93 ? 15.007 7.654 -22.039 1.00 89.75 93 ALA A C 1
ATOM 702 O O . ALA A 1 93 ? 13.946 7.596 -21.419 1.00 89.75 93 ALA A O 1
ATOM 703 N N . ASN A 1 94 ? 15.212 6.968 -23.159 1.00 88.38 94 ASN A N 1
ATOM 704 C CA . ASN A 1 94 ? 14.200 6.105 -23.749 1.00 88.38 94 ASN A CA 1
ATOM 705 C C . ASN A 1 94 ? 13.893 4.882 -22.874 1.00 88.38 94 ASN A C 1
ATOM 707 O O . ASN A 1 94 ? 12.760 4.415 -22.883 1.00 88.38 94 ASN A O 1
ATOM 711 N N . PHE A 1 95 ? 14.863 4.367 -22.112 1.00 87.62 95 PHE A N 1
ATOM 712 C CA . PHE A 1 95 ? 14.637 3.253 -21.188 1.00 87.62 95 PHE A CA 1
ATOM 713 C C . PHE A 1 95 ? 13.693 3.636 -20.049 1.00 87.62 95 PHE A C 1
ATOM 715 O O . PHE A 1 95 ? 12.706 2.942 -19.827 1.00 87.62 95 PHE A O 1
ATOM 722 N N . ILE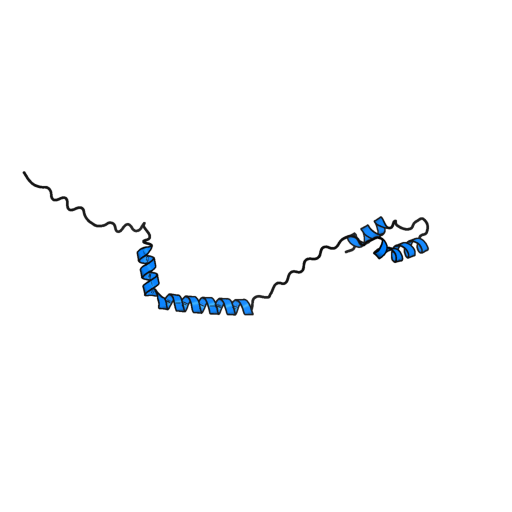 A 1 96 ? 13.961 4.750 -19.362 1.00 88.38 96 ILE A N 1
ATOM 723 C CA . ILE A 1 96 ? 13.110 5.185 -18.247 1.00 88.38 96 ILE A CA 1
ATOM 724 C C . ILE A 1 96 ? 11.745 5.686 -18.726 1.00 88.38 96 ILE A C 1
ATOM 726 O O . ILE A 1 96 ? 10.755 5.484 -18.044 1.00 88.38 96 ILE A O 1
ATOM 730 N N . SER A 1 97 ? 11.667 6.270 -19.927 1.00 89.06 97 SER A N 1
ATOM 731 C CA . SER A 1 97 ? 10.396 6.697 -20.524 1.00 89.06 97 SER A CA 1
ATOM 732 C C . SER A 1 97 ? 9.4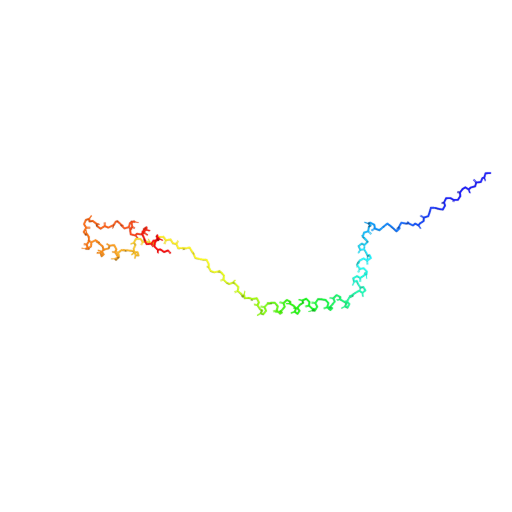90 5.535 -20.951 1.00 89.06 97 SER A C 1
ATOM 734 O O . SER A 1 97 ? 8.316 5.766 -21.235 1.00 89.06 97 SER A O 1
ATOM 736 N N . ARG A 1 98 ? 10.035 4.320 -21.094 1.00 84.81 98 ARG A N 1
ATOM 737 C CA . ARG A 1 98 ? 9.288 3.111 -21.476 1.00 84.81 98 ARG A CA 1
ATOM 738 C C . ARG A 1 98 ? 8.853 2.265 -20.275 1.00 84.81 98 ARG A C 1
ATOM 740 O O . ARG A 1 98 ? 8.092 1.323 -20.486 1.00 84.81 98 ARG A O 1
ATOM 747 N N . PHE A 1 99 ? 9.368 2.562 -19.082 1.00 79.00 99 PHE A N 1
ATOM 748 C CA . PHE A 1 99 ? 8.939 1.967 -17.815 1.00 79.00 99 PHE A CA 1
ATOM 749 C C . PHE A 1 99 ? 7.711 2.697 -17.271 1.00 79.00 99 PHE A C 1
ATOM 751 O O . PHE A 1 99 ? 6.846 2.000 -16.698 1.00 79.00 99 PHE A O 1
#

InterPro domains:
  IPR003856 Polysaccharide chain length determinant, N-terminal domain [PF02706] (16-94)
  IPR050445 Bacterial polysaccharide biosynthesis and export [PTHR32309] (1-85)

Foldseek 3Di:
DDDDDPPPDPDPPPVPDDDPVVVVVVCVVCVVVVVVVVVVVVVVVVVCVVVDDDDDDDDDDDAFDDLVVCVVVQVVQCVVPPVNRDDSVVVSVVVVVVD

Sequence (99 aa):
MTVDSNTSSGRGNDPEQIDLIELLLQLWRGKMTIIVAVIIAILLAVGYLMIAKEKWTSTAIITQPDAAQVATYTNALNVLYGGNAPKISEVQANFISRF

Radius of gyration: 39.64 Å; chains: 1; bounding box: 68×58×102 Å

Secondary structure (DSSP, 8-state):
--------------TT---HHHHHHHHHHTHHHHHHHHHHHHHHHHHHHHHS-----------PPPTTTTHHHHHHHHHHHGGGPPPHHHHHHHHHHT-

Organism: Salmonella enterica I (NCBI:txid59201)

pLDDT: mean 81.97, std 14.29, range [38.56, 97.25]